Protein AF-A0A4W5LQ92-F1 (afdb_monomer_lite)

Structure (mmCIF, N/CA/C/O backbone):
data_AF-A0A4W5LQ92-F1
#
_entry.id   AF-A0A4W5LQ92-F1
#
loop_
_atom_site.group_PDB
_atom_site.id
_atom_site.type_symbol
_atom_site.label_atom_id
_atom_site.label_alt_id
_atom_site.label_comp_id
_atom_site.label_asym_id
_atom_site.label_entity_id
_atom_site.label_seq_id
_atom_site.pdbx_PDB_ins_code
_atom_site.Cartn_x
_atom_site.Cartn_y
_atom_site.Cartn_z
_atom_site.occupancy
_atom_site.B_iso_or_equiv
_atom_site.auth_seq_id
_atom_site.auth_comp_id
_atom_site.auth_asym_id
_atom_site.auth_atom_id
_atom_site.pdbx_PDB_model_num
ATOM 1 N N . MET A 1 1 ? 26.017 13.277 -21.956 1.00 72.25 1 MET A N 1
ATOM 2 C CA . MET A 1 1 ? 26.075 12.061 -21.109 1.00 72.25 1 MET A CA 1
ATOM 3 C C . MET A 1 1 ? 25.576 12.336 -19.688 1.00 72.25 1 MET A C 1
ATOM 5 O O . MET A 1 1 ? 24.647 11.663 -19.273 1.00 72.25 1 MET A O 1
ATOM 9 N N . PHE A 1 2 ? 26.075 13.367 -18.988 1.00 78.81 2 PHE A N 1
ATOM 10 C CA . PHE A 1 2 ? 25.614 13.725 -17.629 1.00 78.81 2 PHE A CA 1
ATOM 11 C C . PHE A 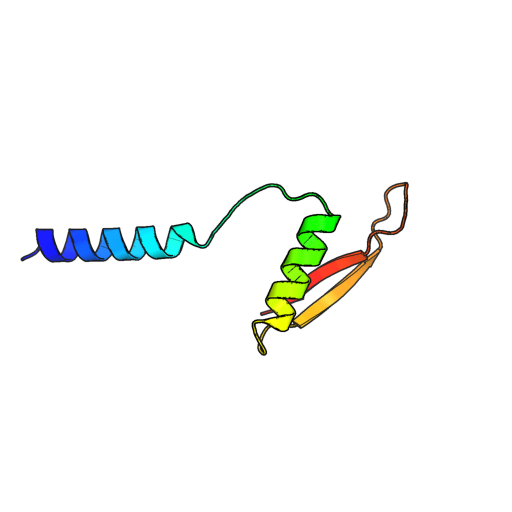1 2 ? 24.117 14.074 -17.511 1.00 78.81 2 PHE A C 1
ATOM 13 O O . PHE A 1 2 ? 23.446 13.570 -16.620 1.00 78.81 2 PHE A O 1
ATOM 20 N N . LEU A 1 3 ? 23.574 14.877 -18.434 1.00 82.38 3 LEU A N 1
ATOM 21 C CA . LEU A 1 3 ? 22.147 15.245 -18.437 1.00 82.38 3 LEU A CA 1
ATOM 22 C C . LEU A 1 3 ? 21.215 14.036 -18.598 1.00 82.38 3 LEU A C 1
ATOM 24 O O . LEU A 1 3 ? 20.189 13.958 -17.938 1.00 82.38 3 LEU A O 1
ATOM 28 N N . VAL A 1 4 ? 21.597 13.068 -19.437 1.00 84.69 4 VAL A N 1
ATOM 29 C CA . VAL A 1 4 ? 20.803 11.852 -19.672 1.00 84.69 4 VAL A CA 1
ATOM 30 C C . VAL A 1 4 ? 20.778 10.978 -18.418 1.00 84.69 4 VAL A C 1
ATOM 32 O O . VAL A 1 4 ? 19.716 10.507 -18.026 1.00 84.69 4 VAL A O 1
ATOM 35 N N . ALA A 1 5 ? 21.923 10.820 -17.747 1.00 83.62 5 ALA A N 1
ATOM 36 C CA . ALA A 1 5 ? 21.998 10.101 -16.478 1.00 83.62 5 ALA A CA 1
ATOM 37 C C . ALA A 1 5 ? 21.159 10.782 -15.381 1.00 83.62 5 ALA A C 1
ATOM 39 O O . ALA A 1 5 ? 20.428 10.106 -14.665 1.00 83.62 5 ALA A O 1
ATOM 40 N N . LEU A 1 6 ? 21.198 12.117 -15.294 1.00 85.50 6 LEU A N 1
ATOM 41 C CA . LEU A 1 6 ? 20.399 12.878 -14.330 1.00 85.50 6 LEU A CA 1
ATOM 42 C C . LEU A 1 6 ? 18.891 12.692 -14.560 1.00 85.50 6 LEU A C 1
ATOM 44 O O . LEU A 1 6 ? 18.155 12.449 -13.607 1.00 85.50 6 LEU A O 1
ATOM 48 N N . CYS A 1 7 ? 18.435 12.752 -15.815 1.00 85.81 7 CYS A N 1
ATOM 49 C CA . CYS A 1 7 ? 17.029 12.533 -16.154 1.00 85.81 7 CYS A CA 1
ATOM 50 C C . CYS A 1 7 ? 16.558 11.117 -15.798 1.00 85.81 7 CYS A C 1
ATOM 52 O O . CYS A 1 7 ? 15.450 10.958 -15.292 1.00 85.81 7 CYS A O 1
ATOM 54 N N . LEU A 1 8 ? 17.396 10.099 -16.021 1.00 83.44 8 LEU A N 1
ATOM 55 C CA . LEU A 1 8 ? 17.073 8.721 -15.646 1.00 83.44 8 LEU A CA 1
ATOM 56 C C . LEU A 1 8 ? 16.976 8.562 -14.124 1.00 83.44 8 LEU A C 1
ATOM 58 O O . LEU A 1 8 ? 16.017 7.966 -13.647 1.00 83.44 8 LEU A O 1
ATOM 62 N N . CYS A 1 9 ? 17.904 9.149 -13.364 1.00 81.38 9 CYS A N 1
ATOM 63 C CA . CYS A 1 9 ? 17.859 9.122 -11.899 1.00 81.38 9 CYS A CA 1
ATOM 64 C C . CYS A 1 9 ? 16.623 9.837 -11.337 1.00 81.38 9 CYS A C 1
ATOM 66 O O . CYS A 1 9 ? 15.991 9.352 -10.404 1.00 81.38 9 CYS A O 1
ATOM 68 N N . LEU A 1 10 ? 16.256 10.988 -11.901 1.00 81.62 10 LEU A N 1
ATOM 69 C CA . LEU A 1 10 ? 15.055 11.711 -11.481 1.00 81.62 10 LEU A CA 1
ATOM 70 C C . LEU A 1 10 ? 13.784 10.930 -11.841 1.00 81.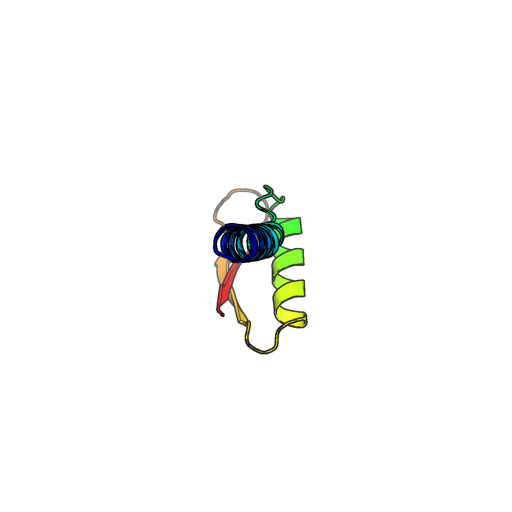62 10 LEU A C 1
ATOM 72 O O . LEU A 1 10 ? 12.866 10.854 -11.029 1.00 81.62 10 LEU A O 1
ATOM 76 N N . GLY A 1 11 ? 13.747 10.301 -13.018 1.00 82.94 11 GLY A N 1
ATOM 77 C CA . GLY A 1 11 ? 12.624 9.468 -13.446 1.00 82.94 11 GLY A CA 1
ATOM 78 C C . GLY A 1 11 ? 12.404 8.252 -12.542 1.00 82.94 11 GLY A C 1
ATOM 79 O O . GLY A 1 11 ? 11.267 7.973 -12.162 1.00 82.94 11 GLY A O 1
ATOM 80 N N . THR A 1 12 ? 13.475 7.562 -12.135 1.00 78.00 12 THR A N 1
ATOM 81 C CA . THR A 1 12 ? 13.369 6.417 -11.214 1.00 78.00 12 THR A CA 1
ATOM 82 C C . THR A 1 12 ? 12.944 6.846 -9.812 1.00 78.00 12 THR A C 1
ATOM 84 O O . THR A 1 12 ? 12.104 6.183 -9.208 1.00 78.00 12 THR A O 1
ATOM 87 N N . LEU A 1 13 ? 13.452 7.977 -9.313 1.00 76.31 13 LEU A N 1
ATOM 88 C CA . LEU A 1 13 ? 13.040 8.538 -8.022 1.00 76.31 13 LEU A CA 1
ATOM 89 C C . LEU A 1 13 ? 11.550 8.902 -8.004 1.00 76.31 13 LEU A C 1
ATOM 91 O O . LEU A 1 13 ? 10.849 8.567 -7.050 1.00 76.31 13 LEU A O 1
ATOM 95 N N . VAL A 1 14 ? 11.055 9.541 -9.068 1.00 76.06 14 VAL A N 1
ATOM 96 C CA . VAL A 1 14 ? 9.634 9.893 -9.190 1.00 76.06 14 VAL A CA 1
ATOM 97 C C . VAL A 1 14 ? 8.771 8.634 -9.276 1.00 76.06 14 VAL A C 1
ATOM 99 O O . VAL A 1 14 ? 7.774 8.557 -8.565 1.00 76.06 14 VAL A O 1
ATOM 102 N N . SER A 1 15 ? 9.174 7.624 -10.059 1.00 72.81 15 SER A N 1
ATOM 103 C CA . SER A 1 15 ? 8.432 6.360 -10.196 1.00 72.81 15 SER A CA 1
ATOM 104 C C . SER A 1 15 ? 8.288 5.602 -8.873 1.00 72.81 15 SER A C 1
ATOM 106 O O . SER A 1 15 ? 7.229 5.037 -8.613 1.00 72.81 15 SER A O 1
ATOM 108 N N . SER A 1 16 ? 9.324 5.599 -8.030 1.00 68.06 16 SER A N 1
ATOM 109 C CA . SER A 1 16 ? 9.265 4.976 -6.701 1.00 68.06 16 SER A CA 1
ATOM 110 C C . SER A 1 16 ? 8.346 5.737 -5.739 1.00 68.06 16 SER A C 1
ATOM 112 O O . SER A 1 16 ? 7.743 5.133 -4.857 1.00 68.06 16 SER A O 1
ATOM 114 N N . GLY A 1 17 ? 8.212 7.056 -5.916 1.00 64.94 17 GLY A N 1
ATOM 115 C CA . GLY A 1 17 ? 7.350 7.907 -5.094 1.00 64.94 17 GLY A CA 1
ATOM 116 C C . GLY A 1 17 ? 5.852 7.720 -5.353 1.00 64.94 17 GLY A C 1
ATOM 117 O O . GLY A 1 17 ? 5.058 7.864 -4.429 1.00 64.94 17 GLY A O 1
ATOM 118 N N . VAL A 1 18 ? 5.452 7.361 -6.580 1.00 62.31 18 VAL A N 1
ATOM 119 C CA . VAL A 1 18 ? 4.026 7.235 -6.962 1.00 62.31 18 VAL A CA 1
ATOM 120 C C . VAL A 1 18 ? 3.327 6.048 -6.286 1.00 62.31 18 VAL A C 1
ATOM 122 O O . VAL A 1 18 ? 2.105 6.021 -6.221 1.00 62.31 18 VAL A O 1
ATOM 125 N N . GLY A 1 19 ? 4.080 5.078 -5.759 1.00 61.06 19 GLY A N 1
ATOM 126 C CA . GLY A 1 19 ? 3.520 3.972 -4.974 1.00 61.06 19 GLY A CA 1
ATOM 127 C C . GLY A 1 19 ? 3.107 4.365 -3.551 1.00 61.06 19 GLY A C 1
ATOM 128 O O . GLY A 1 19 ? 2.410 3.605 -2.885 1.00 61.06 19 GLY A O 1
ATOM 129 N N . LEU A 1 20 ? 3.525 5.541 -3.070 1.00 61.19 20 LEU A N 1
ATOM 130 C CA . LEU A 1 20 ? 3.155 6.043 -1.752 1.00 61.19 20 LEU A CA 1
ATOM 131 C C . LEU A 1 20 ? 1.869 6.872 -1.851 1.00 61.19 20 LEU A C 1
ATOM 133 O O . LEU A 1 20 ? 1.892 8.104 -1.834 1.00 61.19 20 LEU A O 1
ATOM 137 N N . GLU A 1 21 ? 0.728 6.192 -1.956 1.00 62.97 21 GLU A N 1
ATOM 138 C CA . GLU A 1 21 ? -0.579 6.849 -1.893 1.00 62.97 21 GLU A CA 1
ATOM 139 C C . GLU A 1 21 ? -0.895 7.259 -0.441 1.00 62.97 21 GLU A C 1
ATOM 141 O O . GLU A 1 21 ? -1.571 6.560 0.312 1.00 62.97 21 GLU A O 1
ATOM 146 N N . PHE A 1 22 ? -0.381 8.420 -0.023 1.00 60.44 22 PHE A N 1
ATOM 147 C CA . PHE A 1 22 ? -0.679 9.023 1.280 1.00 60.44 22 PHE A CA 1
ATOM 148 C C . PHE A 1 22 ? -2.073 9.661 1.277 1.00 60.44 22 PHE A C 1
ATOM 150 O O . PHE A 1 22 ? -2.226 10.881 1.198 1.00 60.44 22 PHE A O 1
ATOM 157 N N . ARG A 1 23 ? -3.112 8.831 1.352 1.00 61.53 23 ARG A N 1
ATOM 158 C CA . ARG A 1 23 ? -4.498 9.286 1.520 1.00 61.53 23 ARG A CA 1
ATOM 159 C C . ARG A 1 23 ? -5.028 8.891 2.888 1.00 61.53 23 ARG A C 1
ATOM 161 O O . ARG A 1 23 ? -4.790 7.781 3.360 1.00 61.53 23 ARG A O 1
ATOM 168 N N . TYR A 1 24 ? -5.771 9.805 3.509 1.00 56.19 24 TYR A N 1
ATOM 169 C CA . TYR A 1 24 ? -6.532 9.512 4.718 1.00 56.19 24 TYR A CA 1
ATOM 170 C C . TYR A 1 24 ? -7.679 8.568 4.351 1.00 56.19 24 TYR A C 1
ATOM 172 O O . TYR A 1 24 ? -8.632 8.977 3.690 1.00 56.19 24 TYR A O 1
ATOM 180 N N . HIS A 1 25 ? -7.545 7.309 4.744 1.00 58.19 25 HIS A N 1
ATOM 181 C CA . HIS A 1 25 ? -8.568 6.286 4.588 1.00 58.19 25 HIS A CA 1
ATOM 182 C C . HIS A 1 25 ? -9.336 6.162 5.907 1.00 58.19 25 HIS A C 1
ATOM 184 O O . HIS A 1 25 ? -8.748 6.268 6.987 1.00 58.19 25 HIS A O 1
ATOM 190 N N . ASN A 1 26 ? -10.652 5.961 5.831 1.00 62.22 26 ASN A N 1
ATOM 191 C CA . ASN A 1 26 ? -11.458 5.649 7.016 1.00 62.22 26 ASN A CA 1
ATOM 192 C C . ASN A 1 26 ? -10.917 4.357 7.667 1.00 62.22 26 ASN A C 1
ATOM 194 O O . ASN A 1 26 ? -10.396 3.498 6.959 1.00 62.22 26 ASN A O 1
ATOM 198 N N . THR A 1 27 ? -11.041 4.185 8.986 1.00 66.06 27 THR A N 1
ATOM 199 C CA . THR A 1 27 ? -10.534 3.012 9.726 1.00 66.06 27 THR A CA 1
ATOM 200 C C . THR A 1 27 ? -10.894 1.682 9.044 1.00 66.06 27 THR A C 1
ATOM 202 O O . THR A 1 27 ? -10.046 0.806 8.915 1.00 66.06 27 THR A O 1
ATOM 205 N N . VAL A 1 28 ? -12.110 1.568 8.494 1.00 71.75 28 VAL A N 1
ATOM 206 C CA . VAL A 1 28 ? -12.582 0.379 7.750 1.00 71.75 28 VAL A CA 1
ATOM 207 C C . VAL A 1 28 ? -11.820 0.148 6.434 1.00 71.75 28 VAL A C 1
ATOM 209 O O . VAL A 1 28 ? -11.527 -0.988 6.054 1.00 71.75 28 VAL A O 1
ATOM 212 N N . GLU A 1 29 ? -11.490 1.221 5.719 1.00 73.19 29 GLU A N 1
ATOM 213 C CA . GLU A 1 29 ? -10.738 1.154 4.462 1.00 73.19 29 GLU A CA 1
ATOM 214 C C . GLU A 1 29 ? -9.269 0.792 4.718 1.00 73.19 29 GLU A C 1
ATOM 216 O O . GLU A 1 29 ? -8.703 -0.012 3.978 1.00 73.19 29 GLU A O 1
ATOM 221 N N . VAL A 1 30 ? -8.675 1.304 5.804 1.00 76.94 30 VAL A N 1
ATOM 222 C CA . VAL A 1 30 ? -7.308 0.947 6.227 1.00 76.94 30 VAL A CA 1
ATOM 223 C C . VAL A 1 30 ? -7.212 -0.538 6.579 1.00 76.94 30 VAL A C 1
ATOM 225 O O . VAL A 1 30 ? -6.266 -1.205 6.162 1.00 76.94 30 VAL A O 1
ATOM 228 N N . GLU A 1 31 ? -8.194 -1.086 7.299 1.00 76.00 31 GLU A N 1
ATOM 229 C CA . GLU A 1 31 ? -8.232 -2.521 7.607 1.00 76.00 31 GLU A CA 1
ATOM 230 C C . GLU A 1 31 ? -8.308 -3.398 6.359 1.00 76.00 31 GLU A C 1
ATOM 232 O O . GLU A 1 31 ? -7.613 -4.415 6.272 1.00 76.00 31 GLU A O 1
ATOM 237 N N . THR A 1 32 ? -9.125 -2.994 5.387 1.00 81.31 32 THR A N 1
ATOM 238 C CA . THR A 1 32 ? -9.262 -3.712 4.115 1.00 81.31 32 THR A CA 1
ATOM 239 C C . THR A 1 32 ? -7.949 -3.674 3.336 1.00 81.31 32 THR A C 1
ATOM 241 O O . THR A 1 32 ? -7.455 -4.718 2.915 1.00 81.31 32 THR A O 1
ATOM 244 N N . TYR A 1 33 ? -7.325 -2.498 3.240 1.00 81.75 33 TYR A N 1
ATOM 245 C CA . TYR A 1 33 ? -6.036 -2.320 2.577 1.00 81.75 33 TYR A CA 1
ATOM 246 C C . TYR A 1 33 ? -4.925 -3.165 3.215 1.00 81.75 33 TYR A C 1
ATOM 248 O O . TYR A 1 33 ? -4.213 -3.888 2.521 1.00 81.75 33 TYR A O 1
ATOM 256 N N . LEU A 1 34 ? -4.783 -3.126 4.543 1.00 81.88 34 LEU A N 1
ATOM 257 C CA . LEU A 1 34 ? -3.730 -3.878 5.229 1.00 81.88 34 LEU A CA 1
ATOM 258 C C . LEU A 1 34 ? -3.922 -5.397 5.103 1.00 81.88 34 LEU A C 1
ATOM 260 O O . LEU A 1 34 ? -2.940 -6.136 5.003 1.00 81.88 34 LEU A O 1
A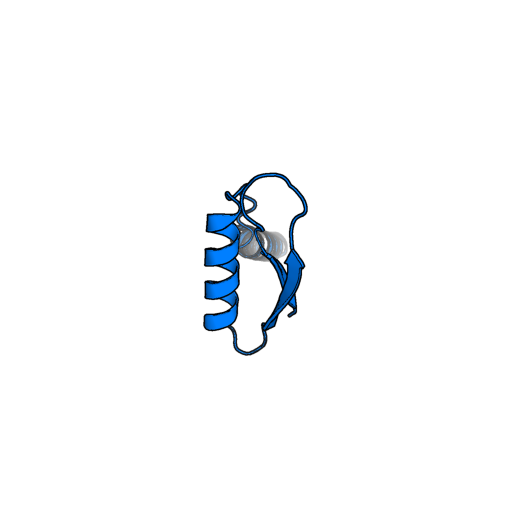TOM 264 N N . ARG A 1 35 ? -5.173 -5.870 5.060 1.00 82.69 35 ARG A N 1
ATOM 265 C CA . ARG A 1 35 ? -5.483 -7.279 4.784 1.00 82.69 35 ARG A CA 1
ATOM 266 C C . ARG A 1 35 ? -5.107 -7.672 3.356 1.00 82.69 35 ARG A C 1
ATOM 268 O O . ARG A 1 35 ? -4.534 -8.743 3.169 1.00 82.69 35 ARG A O 1
ATOM 275 N N . ASP A 1 36 ? -5.388 -6.821 2.375 1.00 84.31 36 ASP A N 1
ATOM 276 C CA . ASP A 1 36 ? -5.018 -7.071 0.980 1.00 84.31 36 ASP A CA 1
ATOM 277 C C . ASP A 1 36 ? -3.498 -7.106 0.788 1.00 84.31 36 ASP A C 1
ATOM 279 O O . ASP A 1 36 ? -2.989 -7.992 0.100 1.00 84.31 36 ASP A O 1
ATOM 283 N N . VAL A 1 37 ? -2.756 -6.222 1.463 1.00 82.19 37 VAL A N 1
ATOM 284 C CA . VAL A 1 37 ? -1.283 -6.252 1.473 1.00 82.19 37 VAL A CA 1
ATOM 285 C C . VAL A 1 37 ? -0.774 -7.564 2.080 1.00 82.19 37 VAL A C 1
ATOM 287 O O . VAL A 1 37 ? 0.017 -8.250 1.436 1.00 82.19 37 VAL A O 1
ATOM 290 N N . ASN A 1 38 ? -1.294 -7.969 3.245 1.00 84.06 38 ASN A N 1
ATOM 291 C CA . ASN A 1 38 ? -0.957 -9.253 3.877 1.00 84.06 38 ASN A CA 1
ATOM 292 C C . ASN A 1 38 ? -1.238 -10.463 2.969 1.00 84.06 38 ASN A C 1
ATOM 294 O O . ASN A 1 38 ? -0.495 -11.436 2.985 1.00 84.06 38 ASN A O 1
ATOM 298 N N . ASN A 1 39 ? -2.316 -10.424 2.183 1.00 83.00 39 ASN A N 1
ATOM 299 C CA . ASN A 1 39 ? -2.652 -11.503 1.250 1.00 83.00 39 ASN A CA 1
ATOM 300 C C . ASN A 1 39 ? -1.791 -11.488 -0.021 1.00 83.00 39 ASN A C 1
ATOM 302 O O . ASN A 1 39 ? -1.613 -12.526 -0.653 1.00 83.00 39 ASN A O 1
ATOM 306 N N . THR A 1 40 ? -1.291 -10.318 -0.415 1.00 88.00 40 THR A N 1
ATOM 307 C CA . THR A 1 40 ? -0.487 -10.146 -1.632 1.00 88.00 40 THR A CA 1
ATOM 308 C C . THR A 1 40 ? 0.980 -10.501 -1.392 1.00 88.00 40 THR A C 1
ATOM 310 O O . THR A 1 40 ? 1.637 -11.033 -2.286 1.00 88.00 40 THR A O 1
ATOM 313 N N . PHE A 1 41 ? 1.503 -10.219 -0.195 1.00 82.44 41 PHE A N 1
ATOM 314 C CA . PHE A 1 41 ? 2.918 -10.382 0.129 1.00 82.44 41 PHE A CA 1
ATOM 315 C C . PHE A 1 41 ? 3.126 -11.382 1.270 1.00 82.44 41 PHE A C 1
ATOM 317 O O . PHE A 1 41 ? 2.794 -11.106 2.421 1.00 82.44 41 PHE A O 1
ATOM 324 N N . GLU A 1 42 ? 3.773 -12.512 0.967 1.00 78.19 42 GLU A N 1
ATOM 325 C CA . GLU A 1 42 ? 4.026 -13.597 1.933 1.00 78.19 42 GLU A CA 1
ATOM 326 C C . GLU A 1 42 ? 4.991 -13.222 3.069 1.00 78.19 42 GLU A C 1
ATOM 328 O O . GLU A 1 42 ? 5.063 -13.927 4.071 1.00 78.19 42 GLU A O 1
ATOM 333 N N . PHE A 1 43 ? 5.738 -12.125 2.923 1.00 79.94 43 PHE A N 1
ATOM 334 C CA . PHE A 1 43 ? 6.639 -11.614 3.960 1.00 79.94 43 PHE A CA 1
ATOM 335 C C . PHE A 1 43 ? 5.962 -10.616 4.908 1.00 79.94 43 PHE A C 1
ATOM 337 O O . PHE A 1 43 ? 6.561 -10.224 5.903 1.00 79.94 43 PHE A O 1
ATOM 344 N N . THR A 1 44 ? 4.727 -10.199 4.619 1.00 79.88 44 THR A N 1
ATOM 345 C CA . THR A 1 44 ? 3.997 -9.27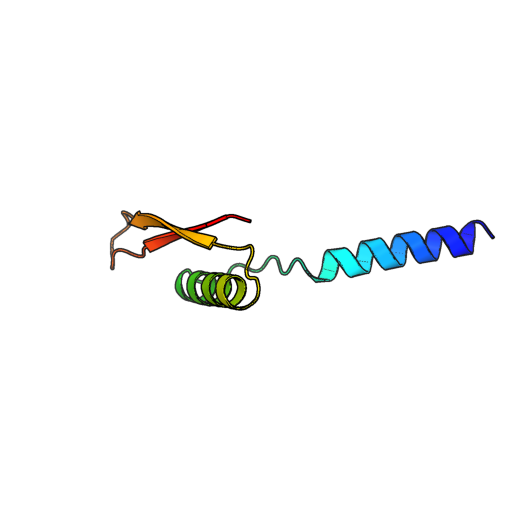5 5.490 1.00 79.88 44 THR A CA 1
ATOM 346 C C . THR A 1 44 ? 3.050 -10.036 6.407 1.00 79.88 44 THR A C 1
ATOM 348 O O . THR A 1 44 ? 2.287 -10.886 5.953 1.00 79.88 44 THR A O 1
ATOM 351 N N . HIS A 1 45 ? 3.089 -9.716 7.700 1.00 76.94 45 HIS A N 1
ATOM 352 C CA . HIS A 1 45 ? 2.209 -10.303 8.705 1.00 76.94 45 HIS A CA 1
ATOM 353 C C . HIS A 1 45 ? 1.373 -9.231 9.400 1.00 76.94 45 HIS A C 1
ATOM 355 O O . HIS A 1 45 ? 1.888 -8.287 10.008 1.00 76.94 45 HIS A O 1
ATOM 361 N N . LEU A 1 46 ? 0.054 -9.397 9.329 1.00 82.69 46 LEU A N 1
ATOM 362 C CA . LEU A 1 46 ? -0.902 -8.550 10.025 1.00 82.69 46 LEU A CA 1
ATOM 363 C C . LEU A 1 46 ? -1.059 -8.996 11.487 1.00 82.69 46 LEU A C 1
ATOM 365 O O . LEU A 1 46 ? -1.501 -10.113 11.762 1.00 82.69 46 LEU A O 1
ATOM 369 N N . HIS A 1 47 ? -0.778 -8.098 12.431 1.00 77.88 47 HIS A N 1
ATOM 370 C CA . HIS A 1 47 ? -0.947 -8.340 13.864 1.00 77.88 47 HIS A CA 1
ATOM 371 C C . HIS A 1 47 ? -1.937 -7.355 14.487 1.00 77.88 47 HIS A C 1
ATOM 373 O O . HIS A 1 47 ? -1.867 -6.148 14.267 1.00 77.88 47 HIS A O 1
ATOM 379 N N . THR A 1 48 ? -2.855 -7.863 15.312 1.00 76.00 48 THR A N 1
ATOM 380 C CA . THR A 1 48 ? -3.728 -7.023 16.147 1.00 76.00 48 THR A CA 1
ATOM 381 C C . THR A 1 48 ? -3.042 -6.770 17.486 1.00 76.00 48 THR A C 1
ATOM 383 O O . THR A 1 48 ? -2.834 -7.707 18.254 1.00 76.00 48 THR A O 1
ATOM 386 N N . ILE A 1 49 ? -2.680 -5.518 17.765 1.00 78.31 49 ILE A N 1
ATOM 387 C CA . ILE A 1 49 ? -1.929 -5.128 18.974 1.00 78.31 49 ILE A CA 1
ATOM 388 C C . ILE A 1 49 ? -2.878 -4.754 20.120 1.00 78.31 49 ILE A C 1
ATOM 390 O O . ILE A 1 49 ? -2.520 -4.837 21.294 1.00 78.31 49 ILE A O 1
ATOM 394 N N . GLY A 1 50 ? -4.120 -4.383 19.810 1.00 70.44 50 GLY A N 1
ATOM 395 C CA . GLY A 1 50 ? -5.088 -4.012 20.833 1.00 70.44 50 GLY A CA 1
ATOM 396 C C . GLY A 1 50 ? -6.453 -3.665 20.264 1.00 70.44 50 GLY A C 1
ATOM 397 O O . GLY A 1 50 ? -6.735 -3.889 19.090 1.00 70.44 50 GLY A O 1
ATOM 398 N N . LYS A 1 51 ? -7.315 -3.121 21.119 1.00 71.06 51 LYS A N 1
ATOM 399 C CA . LYS A 1 51 ? -8.635 -2.608 20.744 1.00 71.06 51 LYS A CA 1
ATOM 400 C C . LYS A 1 51 ? -8.657 -1.109 20.997 1.00 71.06 51 LYS A C 1
ATOM 402 O O . LYS A 1 51 ? -8.206 -0.676 22.059 1.00 71.06 51 LYS A O 1
ATOM 407 N N . SER A 1 52 ? -9.171 -0.342 20.040 1.00 68.44 52 SER A N 1
ATOM 408 C CA . SER A 1 52 ? -9.378 1.092 20.225 1.00 68.44 52 SER A CA 1
ATOM 409 C C . SER A 1 52 ? -10.345 1.339 21.387 1.00 68.44 52 SER A C 1
ATOM 411 O O . SER A 1 52 ? -11.336 0.621 21.551 1.00 68.44 52 SER A O 1
ATOM 413 N N . VAL A 1 53 ? -10.034 2.332 22.223 1.00 70.81 53 VAL A N 1
ATOM 414 C CA . VAL A 1 53 ? -10.795 2.661 23.444 1.00 70.81 53 VAL A CA 1
ATOM 415 C C . VAL A 1 53 ? -12.005 3.556 23.122 1.00 70.81 53 VAL A C 1
ATOM 417 O O . VAL A 1 53 ? -12.871 3.783 23.967 1.00 70.81 53 VAL A O 1
ATOM 420 N N . GLU A 1 54 ? -12.100 4.066 21.893 1.00 60.41 54 GLU A N 1
ATOM 421 C CA . GLU A 1 54 ? -13.032 5.135 21.550 1.00 60.41 54 GLU A CA 1
ATOM 422 C C . GLU A 1 54 ? -14.434 4.618 21.165 1.00 60.41 54 GLU A C 1
ATOM 424 O O . GLU A 1 54 ? -14.737 4.287 20.026 1.00 60.41 54 GLU A O 1
ATOM 429 N N . GLY A 1 55 ? -15.322 4.573 22.160 1.00 55.88 55 GLY A N 1
ATOM 430 C CA . GLY A 1 55 ? -16.712 5.052 22.089 1.00 55.88 55 GLY A CA 1
ATOM 431 C C . GLY A 1 55 ? -17.775 4.337 21.239 1.00 55.88 55 GLY A C 1
ATOM 432 O O . GLY A 1 55 ? -18.942 4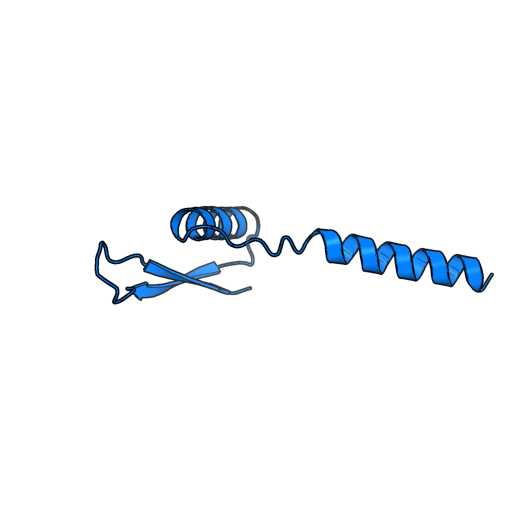.389 21.635 1.00 55.88 55 GLY A O 1
ATOM 433 N N . LYS A 1 56 ? -17.475 3.678 20.115 1.00 54.62 56 LYS A N 1
ATOM 434 C CA . LYS A 1 56 ? -18.480 2.944 19.314 1.00 54.62 56 LYS A CA 1
ATOM 435 C C . LYS A 1 56 ? -17.830 1.813 18.518 1.00 54.62 56 LYS A C 1
ATOM 437 O O . LYS A 1 56 ? -17.270 2.064 17.468 1.00 54.62 56 LYS A O 1
ATOM 442 N N . LYS A 1 57 ? -18.041 0.575 18.988 1.00 54.97 57 LYS A N 1
ATOM 443 C CA . L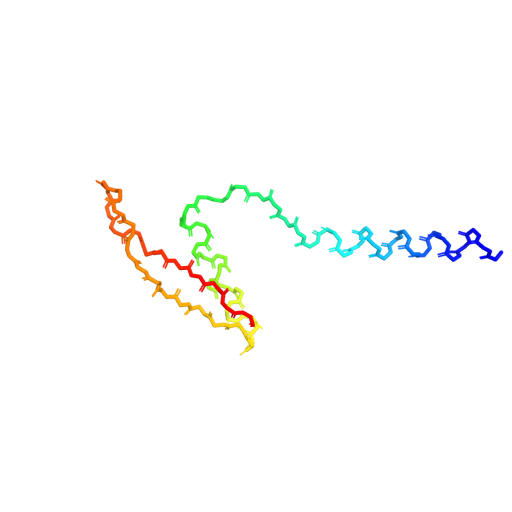YS A 1 57 ? -17.423 -0.677 18.506 1.00 54.97 57 LYS A CA 1
ATOM 444 C C . LYS A 1 57 ? -15.903 -0.669 18.692 1.00 54.97 57 LYS A C 1
ATOM 446 O O . LYS A 1 57 ? -15.211 0.293 18.414 1.00 54.97 57 LYS A O 1
ATOM 451 N N . THR A 1 58 ? -15.394 -1.744 19.281 1.00 57.28 58 THR A N 1
ATOM 452 C CA . THR A 1 58 ? -13.961 -1.933 19.510 1.00 57.28 58 THR A CA 1
ATOM 453 C C . THR A 1 58 ? -13.284 -2.219 18.179 1.00 57.28 58 THR A C 1
ATOM 455 O O . THR A 1 58 ? -13.089 -3.391 17.844 1.00 57.28 58 THR A O 1
ATOM 458 N N . ASP A 1 59 ? -12.977 -1.176 17.420 1.00 63.69 59 ASP A N 1
ATOM 459 C CA . ASP A 1 59 ? -12.199 -1.313 16.195 1.00 63.69 59 ASP A CA 1
ATOM 460 C C . ASP A 1 59 ? -10.796 -1.836 16.570 1.00 63.69 59 ASP A C 1
ATOM 462 O O . ASP A 1 59 ? -10.161 -1.311 17.502 1.00 63.69 59 ASP A O 1
ATOM 466 N N . PRO A 1 60 ? -10.340 -2.945 15.962 1.00 67.06 60 PRO A N 1
ATOM 467 C CA . PRO A 1 60 ? -9.050 -3.538 16.272 1.00 67.06 60 PRO A CA 1
ATOM 468 C C . PRO A 1 60 ? -7.910 -2.621 15.819 1.00 67.06 60 PRO A C 1
ATOM 470 O O . PRO A 1 60 ? -7.851 -2.160 14.685 1.00 67.06 60 PRO A O 1
ATOM 473 N N . PHE A 1 61 ? -6.953 -2.385 16.713 1.00 69.31 61 PHE A N 1
ATOM 474 C CA . PHE A 1 61 ? -5.725 -1.683 16.368 1.00 69.31 61 PHE A CA 1
ATOM 475 C C . PHE A 1 61 ? -4.771 -2.673 15.696 1.00 69.31 61 PHE A C 1
ATOM 477 O O . PHE A 1 61 ? -4.233 -3.574 16.352 1.00 69.31 61 PHE A O 1
ATOM 484 N N . ILE A 1 62 ? -4.607 -2.532 14.384 1.00 73.94 62 ILE A N 1
ATOM 485 C CA . ILE A 1 62 ? -3.812 -3.430 13.547 1.00 73.94 62 ILE A CA 1
ATOM 486 C C . ILE A 1 62 ? -2.497 -2.776 13.113 1.00 73.94 62 ILE A C 1
ATOM 488 O O . ILE A 1 62 ? -2.449 -1.598 12.769 1.00 73.94 62 ILE A O 1
ATOM 492 N N . CYS A 1 63 ? -1.430 -3.568 13.109 1.00 73.12 63 CYS A N 1
ATOM 493 C CA . CYS A 1 63 ? -0.116 -3.204 12.593 1.00 73.12 63 CYS A CA 1
ATOM 494 C C . CYS A 1 63 ? 0.322 -4.238 11.559 1.00 73.12 63 CYS A C 1
ATOM 496 O O . CYS A 1 63 ? 0.167 -5.442 11.767 1.00 73.12 63 CYS A O 1
ATOM 498 N N . LEU A 1 64 ? 0.900 -3.755 10.463 1.00 68.75 64 LEU A N 1
ATOM 499 C CA . LEU A 1 64 ? 1.573 -4.586 9.475 1.00 68.75 64 LEU A CA 1
ATOM 500 C C . LEU A 1 64 ? 3.059 -4.635 9.821 1.00 68.75 64 LEU A C 1
ATOM 502 O O . LEU A 1 64 ? 3.698 -3.585 9.911 1.00 68.75 64 LEU A O 1
ATOM 506 N N . GLN A 1 65 ? 3.591 -5.837 10.014 1.00 70.69 65 GLN A N 1
ATOM 507 C CA . GLN A 1 65 ? 5.027 -6.050 10.146 1.00 70.69 65 GLN A CA 1
ATOM 508 C C . GLN A 1 65 ? 5.560 -6.637 8.837 1.00 70.69 65 GLN A C 1
ATOM 510 O O . GLN A 1 65 ? 4.970 -7.579 8.305 1.00 70.69 65 GLN A O 1
ATOM 515 N N . MET A 1 66 ? 6.618 -6.023 8.305 1.00 64.12 66 MET A N 1
ATOM 516 C CA . MET A 1 66 ? 7.317 -6.422 7.076 1.00 64.12 66 MET A CA 1
ATOM 517 C C . MET A 1 66 ? 8.603 -7.176 7.402 1.00 64.12 66 MET A C 1
ATOM 519 O O . MET A 1 66 ? 9.140 -6.951 8.514 1.00 64.12 66 MET A O 1
#

Organism: NCBI:txid62062

pLDDT: mean 73.1, std 9.26, range [54.62, 88.0]

Sequence (66 aa):
MFLVALCLCLGTLVSSGVGLEFRYHNTVEVETYLRDVNNTFEFTHLHTIGKSVEGKKTDPFICLQM

Foldseek 3Di:
DVVVVVVVVVVVVVVVVVVPPPDDDDLVVVVVVLVVVVVVDVPKDKDFPAFDPDDPDGRTDIDIDD

Radius of gyration: 18.08 Å; chains: 1; bounding box: 45×29×45 Å

Secondary structure (DSSP, 8-state):
-HHHHHHHHHHHHHHHHTT-------HHHHHHHHHHHHHH-TT-EEEEEEE--SSSS--EEEEEE-